Protein AF-A0A9E1W4L0-F1 (afdb_monomer_lite)

pLDDT: mean 74.93, std 19.21, range [38.09, 95.94]

Structure (mmCIF, N/CA/C/O backbone):
data_AF-A0A9E1W4L0-F1
#
_entry.id   AF-A0A9E1W4L0-F1
#
loop_
_atom_site.group_PDB
_atom_site.id
_atom_site.type_symbol
_atom_site.label_atom_id
_atom_site.label_alt_id
_atom_site.label_comp_id
_atom_site.label_asym_id
_atom_site.label_entity_id
_atom_site.label_seq_id
_atom_site.pdbx_PDB_ins_code
_atom_site.Cartn_x
_atom_site.Cartn_y
_atom_site.Cartn_z
_atom_site.occupancy
_atom_site.B_iso_or_equiv
_atom_site.auth_seq_id
_atom_site.auth_comp_id
_atom_site.auth_asym_id
_atom_site.auth_atom_id
_atom_site.pdbx_PDB_model_num
ATOM 1 N N . MET A 1 1 ? 39.076 34.933 32.830 1.00 45.44 1 MET A N 1
ATOM 2 C CA . MET A 1 1 ? 39.680 35.395 31.564 1.00 45.44 1 MET A CA 1
ATOM 3 C C . MET A 1 1 ? 40.995 34.640 31.406 1.00 45.44 1 MET A C 1
ATOM 5 O O . MET A 1 1 ? 41.995 35.092 31.941 1.00 45.44 1 MET A O 1
ATOM 9 N N . ASN A 1 2 ? 40.980 33.452 30.789 1.00 38.09 2 ASN A N 1
ATOM 10 C CA . ASN A 1 2 ? 42.176 32.611 30.650 1.00 38.09 2 ASN A CA 1
ATOM 11 C C . ASN A 1 2 ? 42.481 32.323 29.177 1.00 38.09 2 ASN A C 1
ATOM 13 O O . ASN A 1 2 ? 41.593 32.093 28.363 1.00 38.09 2 ASN A O 1
ATOM 17 N N . SER A 1 3 ? 43.771 32.430 28.887 1.00 45.00 3 SER A N 1
ATOM 18 C CA . SER A 1 3 ? 44.424 32.668 27.607 1.00 45.00 3 SER A CA 1
ATOM 19 C C . SER A 1 3 ? 44.491 31.479 26.635 1.00 45.00 3 SER A C 1
ATOM 21 O O . SER A 1 3 ? 44.858 30.382 27.023 1.00 45.00 3 SER A O 1
ATOM 23 N N . ARG A 1 4 ? 44.239 31.799 25.355 1.00 55.50 4 ARG A N 1
ATOM 24 C CA . ARG A 1 4 ? 45.041 31.567 24.123 1.00 55.50 4 ARG A CA 1
ATOM 25 C C . ARG A 1 4 ? 45.683 30.195 23.804 1.00 55.50 4 ARG A C 1
ATOM 27 O O . ARG A 1 4 ? 46.586 29.755 24.500 1.00 55.50 4 ARG A O 1
ATOM 34 N N . GLY A 1 5 ? 45.442 29.780 22.548 1.00 50.97 5 GLY A N 1
ATOM 35 C CA . GLY A 1 5 ? 46.419 29.160 21.621 1.00 50.97 5 GLY A CA 1
ATOM 36 C C . GLY A 1 5 ? 46.318 27.632 21.503 1.00 50.97 5 GLY A C 1
ATOM 37 O O . GLY A 1 5 ? 46.016 26.985 22.487 1.00 50.97 5 GLY A O 1
ATOM 38 N N . THR A 1 6 ? 46.539 26.946 20.375 1.00 56.22 6 THR A N 1
ATOM 39 C CA . THR A 1 6 ? 47.016 27.277 19.019 1.00 56.22 6 THR A CA 1
ATOM 40 C C . THR A 1 6 ? 46.616 26.112 18.078 1.00 56.22 6 THR A C 1
ATOM 42 O O . THR A 1 6 ? 46.194 25.055 18.528 1.00 56.22 6 THR A O 1
ATOM 45 N N . ARG A 1 7 ? 46.707 26.373 16.771 1.00 60.94 7 ARG A N 1
ATOM 46 C CA . ARG A 1 7 ? 46.222 25.666 15.569 1.00 60.94 7 ARG A CA 1
ATOM 47 C C . ARG A 1 7 ? 46.984 24.369 15.188 1.00 60.94 7 ARG A C 1
ATOM 49 O O . ARG A 1 7 ? 48.044 24.104 15.741 1.00 60.94 7 ARG A O 1
ATOM 56 N N . PHE A 1 8 ? 46.498 23.756 14.090 1.00 49.16 8 PHE A N 1
ATOM 57 C CA . PHE A 1 8 ? 47.096 22.762 13.158 1.00 49.16 8 PHE A CA 1
ATOM 58 C C . PHE A 1 8 ? 46.791 21.280 13.483 1.00 49.16 8 PHE A C 1
ATOM 60 O O . PHE A 1 8 ? 46.745 20.917 14.645 1.00 49.16 8 PHE A O 1
ATOM 67 N N . ALA A 1 9 ? 46.524 20.367 12.537 1.00 52.62 9 ALA A N 1
ATOM 68 C CA . ALA A 1 9 ? 46.877 20.310 11.116 1.00 52.62 9 ALA A CA 1
ATOM 69 C C . ALA A 1 9 ? 45.871 19.485 10.274 1.00 52.62 9 ALA A C 1
ATOM 71 O O . ALA A 1 9 ? 45.081 18.703 10.797 1.00 52.62 9 ALA A O 1
ATOM 72 N N . ALA A 1 10 ? 45.947 19.682 8.956 1.00 51.78 10 ALA A N 1
ATOM 73 C CA . ALA A 1 10 ? 45.224 18.976 7.904 1.00 51.78 10 ALA A CA 1
ATOM 74 C C . ALA A 1 10 ? 45.684 17.516 7.726 1.00 51.78 10 ALA A C 1
ATOM 76 O O . ALA A 1 10 ? 46.857 17.208 7.930 1.00 51.78 10 ALA A O 1
ATOM 77 N N . ALA A 1 11 ? 44.785 16.654 7.245 1.00 55.47 11 ALA A N 1
ATOM 78 C CA . ALA A 1 11 ? 45.123 15.344 6.697 1.00 55.47 11 ALA A CA 1
ATOM 79 C C . ALA A 1 11 ? 44.431 15.171 5.336 1.00 55.47 11 ALA A C 1
ATOM 81 O O . ALA A 1 11 ? 43.215 15.009 5.251 1.00 55.47 11 ALA A O 1
ATOM 82 N N . THR A 1 12 ? 45.220 15.255 4.267 1.00 57.50 12 THR A N 1
ATOM 83 C CA . THR A 1 12 ? 44.799 14.996 2.887 1.00 57.50 12 THR A CA 1
ATOM 84 C C . THR A 1 12 ? 44.949 13.502 2.617 1.00 57.50 12 THR A C 1
ATOM 86 O O . THR A 1 12 ? 46.071 12.999 2.585 1.00 57.50 12 THR A O 1
ATOM 89 N N . ALA A 1 13 ? 43.846 12.783 2.419 1.00 59.16 13 ALA A N 1
ATOM 90 C CA . ALA A 1 13 ? 43.878 11.392 1.974 1.00 59.16 13 ALA A CA 1
ATOM 91 C C . ALA A 1 13 ? 43.660 11.343 0.454 1.00 59.16 13 ALA A C 1
ATOM 93 O O . ALA A 1 13 ? 42.563 11.602 -0.033 1.00 59.16 13 ALA A O 1
ATOM 94 N N . VAL A 1 14 ? 44.719 11.033 -0.295 1.00 59.09 14 VAL A N 1
ATOM 95 C CA . VAL A 1 14 ? 44.641 10.679 -1.719 1.00 59.09 14 VAL A CA 1
ATOM 96 C C . VAL A 1 14 ? 44.539 9.158 -1.793 1.00 59.09 14 VAL A C 1
ATOM 98 O O . VAL A 1 14 ? 45.512 8.464 -1.510 1.00 59.09 14 VAL A O 1
ATOM 101 N N . ALA A 1 15 ? 43.363 8.639 -2.144 1.00 60.34 15 ALA A N 1
ATOM 102 C CA . ALA A 1 15 ? 43.166 7.222 -2.438 1.00 60.34 15 ALA A CA 1
ATOM 103 C C . ALA A 1 15 ? 43.148 7.023 -3.959 1.00 60.34 15 ALA A C 1
ATOM 105 O O . ALA A 1 15 ? 42.298 7.566 -4.664 1.00 60.34 15 ALA A O 1
ATOM 106 N N . ALA A 1 16 ? 44.133 6.277 -4.456 1.00 59.38 16 ALA A N 1
ATOM 107 C CA . ALA A 1 16 ? 44.274 5.900 -5.851 1.00 59.38 16 ALA A CA 1
ATOM 108 C C . ALA A 1 16 ? 43.265 4.802 -6.222 1.00 59.38 16 ALA A C 1
ATOM 110 O O . ALA A 1 16 ? 43.245 3.746 -5.595 1.00 59.38 16 ALA A O 1
ATOM 111 N N . PHE A 1 17 ? 42.487 5.022 -7.282 1.00 59.66 17 PHE A N 1
ATOM 112 C CA . PHE A 1 17 ? 41.728 3.969 -7.954 1.00 59.66 17 PHE A CA 1
ATOM 113 C C . PHE A 1 17 ? 42.370 3.693 -9.313 1.00 59.66 17 PHE A C 1
ATOM 115 O O . PHE A 1 17 ? 42.182 4.439 -10.270 1.00 59.66 17 PHE A O 1
ATOM 122 N N . ALA A 1 18 ? 43.154 2.618 -9.390 1.00 59.47 18 ALA A N 1
ATOM 123 C CA . ALA A 1 18 ? 43.580 2.035 -10.654 1.00 59.47 18 ALA A CA 1
ATOM 124 C C . ALA A 1 18 ? 42.502 1.037 -11.106 1.00 59.47 18 ALA A C 1
ATOM 126 O O . ALA A 1 18 ? 42.475 -0.106 -10.655 1.00 59.47 18 ALA A O 1
ATOM 127 N N . LEU A 1 19 ? 41.589 1.480 -11.973 1.00 57.34 19 LEU A N 1
ATOM 128 C CA . LEU A 1 19 ? 40.679 0.588 -12.689 1.00 57.34 19 LEU A CA 1
ATOM 129 C C . LEU A 1 19 ? 41.466 -0.096 -13.809 1.00 57.34 19 LEU A C 1
ATOM 131 O O . LEU A 1 19 ? 41.723 0.485 -14.862 1.00 57.34 19 LEU A O 1
ATOM 135 N N . ALA A 1 20 ? 41.864 -1.340 -13.559 1.00 56.75 20 ALA A N 1
ATOM 136 C CA . ALA A 1 20 ? 42.297 -2.255 -14.599 1.00 56.75 20 ALA A CA 1
ATOM 137 C C . ALA A 1 20 ? 41.101 -2.562 -15.516 1.00 56.75 20 ALA A C 1
ATOM 139 O O . ALA A 1 20 ? 40.318 -3.468 -15.253 1.00 56.75 20 ALA A O 1
ATOM 140 N N . ALA A 1 21 ? 40.952 -1.800 -16.598 1.00 59.75 21 ALA A N 1
ATOM 141 C CA . ALA A 1 21 ? 40.143 -2.203 -17.741 1.00 59.75 21 ALA A CA 1
ATOM 142 C C . ALA A 1 21 ? 40.978 -3.175 -18.589 1.00 59.75 21 ALA A C 1
ATOM 144 O O . ALA A 1 21 ? 41.608 -2.792 -19.571 1.00 59.75 21 ALA A O 1
ATOM 145 N N . CYS A 1 22 ? 41.035 -4.431 -18.149 1.00 61.06 22 CYS A N 1
ATOM 146 C CA . CYS A 1 22 ? 41.548 -5.544 -18.936 1.00 61.06 22 CYS A CA 1
ATOM 147 C C . CYS A 1 22 ? 40.357 -6.446 -19.261 1.00 61.06 22 CYS A C 1
ATOM 149 O O . CYS A 1 22 ? 39.873 -7.186 -18.411 1.00 61.06 22 CYS A O 1
ATOM 151 N N . GLY A 1 23 ? 39.838 -6.307 -20.474 1.00 49.44 23 GLY A N 1
ATOM 152 C CA . GLY A 1 23 ? 38.719 -7.087 -20.988 1.00 49.44 23 GLY A CA 1
ATOM 153 C C . GLY A 1 23 ? 38.630 -6.877 -22.490 1.00 49.44 23 GLY A C 1
ATOM 154 O O . GLY A 1 23 ? 37.741 -6.185 -22.970 1.00 49.44 23 GLY A O 1
ATOM 155 N N . GLY A 1 24 ? 39.648 -7.364 -23.201 1.00 53.56 24 GLY A N 1
ATOM 156 C CA . GLY A 1 24 ? 39.734 -7.340 -24.657 1.00 53.56 24 GLY A CA 1
ATOM 157 C C . GLY A 1 24 ? 39.424 -8.708 -25.265 1.00 53.56 24 GLY A C 1
ATOM 158 O O . GLY A 1 24 ? 39.816 -9.725 -24.698 1.00 53.56 24 GLY A O 1
ATOM 159 N N . GLY A 1 25 ? 38.788 -8.669 -26.443 1.00 48.78 25 GLY A N 1
ATOM 160 C CA . GLY A 1 25 ? 38.512 -9.795 -27.349 1.00 48.78 25 GLY A CA 1
ATOM 161 C C . GLY A 1 25 ? 37.244 -10.562 -26.969 1.00 48.78 25 GLY A C 1
ATOM 162 O O . GLY A 1 25 ? 37.008 -10.795 -25.797 1.00 48.78 25 GLY A O 1
ATOM 163 N N . GLU A 1 26 ? 36.365 -11.007 -27.863 1.00 46.22 26 GLU A N 1
ATOM 164 C CA . GLU A 1 26 ? 36.424 -11.201 -29.312 1.00 46.22 26 GLU A CA 1
ATOM 165 C C . GLU A 1 26 ? 35.011 -11.659 -29.740 1.00 46.22 26 GLU A C 1
ATOM 167 O O . GLU A 1 26 ? 34.383 -12.466 -29.056 1.00 46.22 26 GLU A O 1
ATOM 172 N N . SER A 1 27 ? 34.464 -11.107 -30.826 1.00 55.22 27 SER A N 1
ATOM 173 C CA . SER A 1 27 ? 33.164 -11.530 -31.357 1.00 55.22 27 SER A CA 1
ATOM 174 C C . SER A 1 27 ? 33.289 -12.910 -31.998 1.00 55.22 27 SER A C 1
ATOM 176 O O . SER A 1 27 ? 34.032 -13.066 -32.965 1.00 55.22 27 SER A O 1
ATOM 178 N N . THR A 1 28 ? 32.545 -13.901 -31.511 1.00 52.97 28 THR A N 1
ATOM 179 C CA . THR A 1 28 ? 32.178 -15.099 -32.280 1.00 52.97 28 THR A CA 1
ATOM 180 C C . THR A 1 28 ? 30.842 -15.633 -31.777 1.00 52.97 28 THR A C 1
ATOM 182 O O . THR A 1 28 ? 30.677 -15.955 -30.602 1.00 52.97 28 THR A O 1
ATOM 185 N N . ASP A 1 29 ? 29.889 -15.682 -32.703 1.00 54.44 29 ASP A N 1
ATOM 186 C CA . ASP A 1 29 ? 28.524 -16.149 -32.529 1.00 54.44 29 ASP A CA 1
ATOM 187 C C . ASP A 1 29 ? 28.468 -17.643 -32.182 1.00 54.44 29 ASP A C 1
ATOM 189 O O . ASP A 1 29 ? 28.930 -18.498 -32.937 1.00 54.44 29 ASP A O 1
ATOM 193 N N . ALA A 1 30 ? 27.822 -17.961 -31.064 1.00 52.19 30 ALA A N 1
ATOM 194 C CA . ALA A 1 30 ? 27.236 -19.270 -30.815 1.00 52.19 30 ALA A CA 1
ATOM 195 C C . ALA A 1 30 ? 25.907 -19.060 -30.084 1.00 52.19 30 ALA A C 1
ATOM 197 O O . ALA A 1 30 ? 25.817 -19.076 -28.858 1.00 52.19 30 ALA A O 1
ATOM 198 N N . SER A 1 31 ? 24.874 -18.795 -30.881 1.00 56.75 31 SER A N 1
ATOM 199 C CA . SER A 1 31 ? 23.476 -18.746 -30.470 1.00 56.75 31 SER A CA 1
ATOM 200 C C . SER A 1 31 ? 23.054 -20.119 -29.936 1.00 56.75 31 SER A C 1
ATOM 202 O O . SER A 1 31 ? 22.751 -21.033 -30.699 1.00 56.75 31 SER A O 1
ATOM 204 N N . GLY A 1 32 ? 23.070 -20.264 -28.614 1.00 49.69 32 GLY A N 1
ATOM 205 C CA . GLY A 1 32 ? 22.495 -21.385 -27.876 1.00 49.69 32 GLY A CA 1
ATOM 206 C C . GLY A 1 32 ? 21.417 -20.860 -26.938 1.00 49.69 32 GLY A C 1
ATOM 207 O O . GLY A 1 32 ? 21.660 -20.681 -25.748 1.00 49.69 32 GLY A O 1
ATOM 208 N N . ASP A 1 33 ? 20.248 -20.563 -27.503 1.00 54.47 33 ASP A N 1
ATOM 209 C CA . ASP A 1 33 ? 19.046 -20.119 -26.797 1.00 54.47 33 ASP A CA 1
ATOM 210 C C . ASP A 1 33 ? 18.467 -21.298 -25.992 1.00 54.47 33 ASP A C 1
ATOM 212 O O . ASP A 1 33 ? 17.663 -22.084 -26.483 1.00 54.47 33 ASP A O 1
ATOM 216 N N . ALA A 1 34 ? 18.978 -21.498 -24.775 1.00 56.41 34 ALA A N 1
ATOM 217 C CA . ALA A 1 34 ? 18.488 -22.513 -23.834 1.00 56.41 34 ALA A CA 1
ATOM 218 C C . ALA A 1 34 ? 18.090 -21.914 -22.472 1.00 56.41 34 ALA A C 1
ATOM 220 O O . ALA A 1 34 ? 17.895 -22.645 -21.505 1.00 56.41 34 ALA A O 1
ATOM 221 N N . ALA A 1 35 ? 17.980 -20.585 -22.382 1.00 55.53 35 ALA A N 1
ATOM 222 C CA . ALA A 1 35 ? 17.604 -19.875 -21.157 1.00 55.53 35 ALA A CA 1
ATOM 223 C C . ALA A 1 35 ? 16.190 -19.262 -21.206 1.00 55.53 35 ALA A C 1
ATOM 225 O O . ALA A 1 35 ? 15.748 -18.684 -20.216 1.00 55.53 35 ALA A O 1
ATOM 226 N N . SER A 1 36 ? 15.473 -19.390 -22.327 1.00 56.47 36 SER A N 1
ATOM 227 C CA . SER A 1 36 ? 14.238 -18.635 -22.594 1.00 56.47 36 SER A CA 1
ATOM 228 C C . SER A 1 36 ? 12.953 -19.234 -22.002 1.00 56.47 36 SER A C 1
ATOM 230 O O . SER A 1 36 ? 11.890 -18.652 -22.193 1.00 56.47 36 SER A O 1
ATOM 232 N N . ASP A 1 37 ? 13.026 -20.359 -21.276 1.00 55.75 37 ASP A N 1
ATOM 233 C CA . ASP A 1 37 ? 11.836 -21.088 -20.787 1.00 55.75 37 ASP A CA 1
ATOM 234 C C . ASP A 1 37 ? 11.733 -21.184 -19.252 1.00 55.75 37 ASP A C 1
ATOM 236 O O . ASP A 1 37 ? 10.865 -21.866 -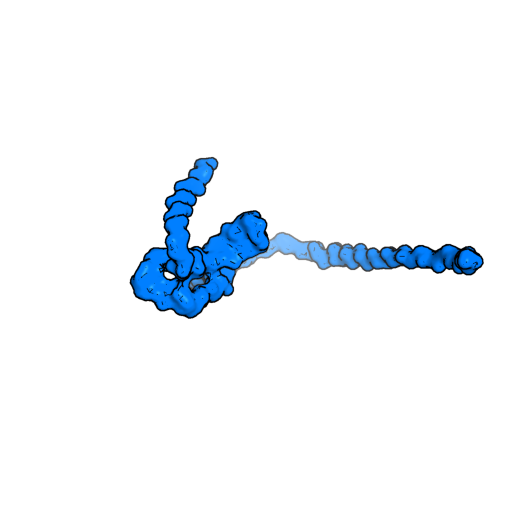18.712 1.00 55.75 37 ASP A O 1
ATOM 240 N N . LEU A 1 38 ? 12.599 -20.489 -18.507 1.00 64.25 38 LEU A N 1
ATOM 241 C CA . LEU A 1 38 ? 12.361 -20.308 -17.075 1.00 64.25 38 LEU A CA 1
ATOM 242 C C . LEU A 1 38 ? 11.331 -19.183 -16.908 1.00 64.25 38 LEU A C 1
ATOM 244 O O . LEU A 1 38 ? 11.535 -18.109 -17.481 1.00 64.25 38 LEU A O 1
ATOM 248 N N . PRO A 1 39 ? 10.244 -19.375 -16.131 1.00 65.06 39 PRO A N 1
ATOM 249 C CA . PRO A 1 39 ? 9.354 -18.270 -15.816 1.00 65.06 39 PRO A CA 1
ATOM 250 C C . PRO A 1 39 ? 10.211 -17.162 -15.215 1.00 65.06 39 PRO A C 1
ATOM 252 O O . PRO A 1 39 ? 10.984 -17.420 -14.289 1.00 65.06 39 PRO A O 1
ATOM 255 N N . ALA A 1 40 ? 10.111 -15.950 -15.766 1.00 60.56 40 ALA A N 1
ATOM 256 C CA . ALA A 1 40 ? 10.774 -14.794 -15.192 1.00 60.56 40 ALA A CA 1
ATOM 257 C C . ALA A 1 40 ? 10.367 -14.729 -13.718 1.00 60.56 40 ALA A C 1
ATOM 259 O O . ALA A 1 40 ? 9.211 -14.450 -13.394 1.00 60.56 40 ALA A O 1
ATOM 260 N N . VAL A 1 41 ? 11.302 -15.054 -12.823 1.00 52.91 41 VAL A N 1
ATOM 261 C CA . VAL A 1 41 ? 11.115 -14.860 -11.393 1.00 52.91 41 VAL A CA 1
ATOM 262 C C . VAL A 1 41 ? 11.148 -13.354 -11.212 1.00 52.91 41 VAL A C 1
ATOM 264 O O . VAL A 1 41 ? 12.205 -12.750 -11.040 1.00 52.91 41 VAL A O 1
ATOM 267 N N . VAL A 1 42 ? 9.978 -12.731 -11.330 1.00 58.91 42 VAL A N 1
ATOM 268 C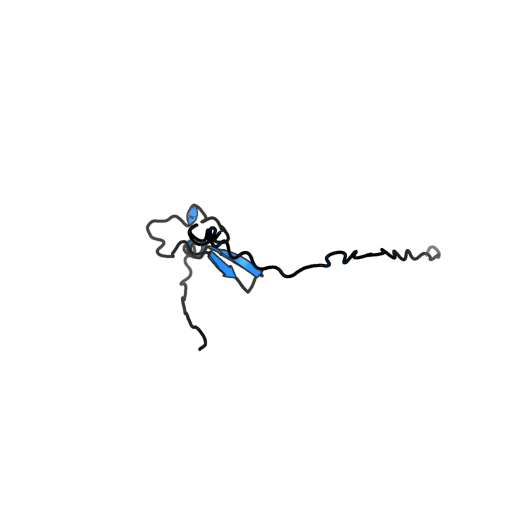 CA . VAL A 1 42 ? 9.768 -11.373 -10.858 1.00 58.91 42 VAL A CA 1
ATOM 269 C C . VAL A 1 42 ? 9.914 -11.483 -9.351 1.00 58.91 42 VAL A C 1
ATOM 271 O O . VAL A 1 42 ? 8.972 -11.845 -8.648 1.00 58.91 42 VAL A O 1
ATOM 274 N N . VAL A 1 43 ? 11.128 -11.255 -8.853 1.00 53.16 43 VAL A N 1
ATOM 275 C CA . VAL A 1 43 ? 11.332 -10.961 -7.439 1.00 53.16 43 VAL A CA 1
ATOM 276 C C . VAL A 1 43 ? 10.677 -9.602 -7.243 1.00 53.16 43 VAL A C 1
ATOM 278 O O . VAL A 1 43 ? 11.312 -8.562 -7.397 1.00 53.16 43 VAL A O 1
ATOM 281 N N . ALA A 1 44 ? 9.360 -9.613 -7.028 1.00 60.97 44 ALA A N 1
ATOM 282 C CA . ALA A 1 44 ? 8.667 -8.457 -6.506 1.00 60.97 44 ALA A CA 1
ATOM 283 C C . ALA A 1 44 ? 9.407 -8.098 -5.226 1.00 60.97 44 ALA A C 1
ATOM 285 O O . ALA A 1 44 ? 9.656 -8.968 -4.387 1.00 60.97 44 ALA A O 1
ATOM 286 N N . ASP A 1 45 ? 9.836 -6.848 -5.132 1.00 72.75 45 ASP A N 1
ATOM 287 C CA . ASP A 1 45 ? 10.438 -6.344 -3.915 1.00 72.75 45 ASP A CA 1
ATOM 288 C C . ASP A 1 45 ? 9.484 -6.667 -2.759 1.00 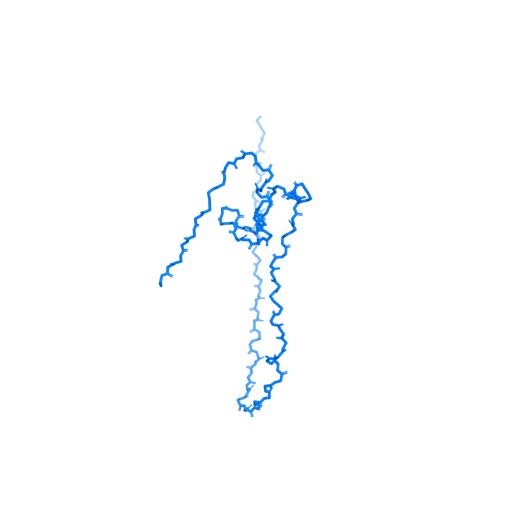72.75 45 ASP A C 1
ATOM 290 O O . ASP A 1 45 ? 8.320 -6.263 -2.773 1.00 72.75 45 ASP A O 1
ATOM 294 N N . ALA A 1 46 ? 9.909 -7.559 -1.868 1.00 81.31 46 ALA A N 1
ATOM 295 C CA . ALA A 1 46 ? 8.991 -8.237 -0.970 1.00 81.31 46 ALA A CA 1
ATOM 296 C C . ALA A 1 46 ? 8.800 -7.385 0.283 1.00 81.31 46 ALA A C 1
ATOM 298 O O . ALA A 1 46 ? 9.556 -7.492 1.248 1.00 81.31 46 ALA A O 1
ATOM 299 N N . VAL A 1 47 ? 7.769 -6.540 0.269 1.00 93.31 47 VAL A N 1
ATOM 300 C CA . VAL A 1 47 ? 7.326 -5.807 1.456 1.00 93.31 47 VAL A CA 1
ATOM 301 C C . VAL A 1 47 ? 6.215 -6.593 2.139 1.00 93.31 47 VAL A C 1
ATOM 303 O O . VAL A 1 47 ? 5.120 -6.743 1.593 1.00 93.31 47 VAL A O 1
ATOM 306 N N . SER A 1 48 ? 6.499 -7.080 3.348 1.00 93.44 48 SER A N 1
ATOM 307 C CA . SER A 1 48 ? 5.546 -7.846 4.151 1.00 93.44 48 SER A CA 1
ATOM 308 C C . SER A 1 48 ? 4.271 -7.056 4.444 1.00 93.44 48 SER A C 1
ATOM 310 O O . SER A 1 48 ? 4.303 -5.865 4.774 1.00 93.44 48 SER A O 1
ATOM 312 N N . VAL A 1 49 ? 3.143 -7.757 4.389 1.00 94.62 49 VAL A N 1
ATOM 313 C CA . VAL A 1 49 ? 1.878 -7.252 4.918 1.00 94.62 49 VAL A CA 1
ATOM 314 C C . VAL A 1 49 ? 1.938 -7.281 6.448 1.00 94.62 49 VAL A C 1
ATOM 316 O O . VAL A 1 49 ? 2.328 -8.289 7.040 1.00 94.62 49 VAL A O 1
ATOM 319 N N . ASP A 1 50 ? 1.552 -6.180 7.088 1.00 94.69 50 ASP A N 1
ATOM 320 C CA . ASP A 1 50 ? 1.367 -6.115 8.537 1.00 94.69 50 ASP A CA 1
ATOM 321 C C . ASP A 1 50 ? 0.229 -7.073 8.942 1.00 94.69 50 ASP A C 1
ATOM 323 O O . ASP A 1 50 ? -0.852 -7.000 8.355 1.00 94.69 50 ASP A O 1
ATOM 327 N N . PRO A 1 51 ? 0.407 -7.958 9.939 1.00 94.94 51 PRO A N 1
ATOM 328 C CA . PRO A 1 51 ? -0.664 -8.833 10.416 1.00 94.94 51 PRO A CA 1
ATOM 329 C C . PRO A 1 51 ? -1.962 -8.100 10.786 1.00 94.94 51 PRO A C 1
ATOM 331 O O . PRO A 1 51 ? -3.046 -8.649 10.607 1.00 94.94 51 PRO A O 1
ATOM 334 N N . ALA A 1 52 ? -1.882 -6.855 11.264 1.00 94.19 52 ALA A N 1
ATOM 335 C CA . ALA A 1 52 ? -3.056 -6.035 11.553 1.00 94.19 52 ALA A CA 1
ATOM 336 C C . ALA A 1 52 ? -3.832 -5.631 10.287 1.00 94.19 52 ALA A C 1
ATOM 338 O O . ALA A 1 52 ? -5.014 -5.307 10.374 1.00 94.19 52 ALA A O 1
ATOM 339 N N . ALA A 1 53 ? -3.181 -5.653 9.120 1.00 94.62 53 ALA A N 1
ATOM 340 C CA . ALA A 1 53 ? -3.776 -5.373 7.818 1.00 94.62 53 ALA A CA 1
ATOM 341 C C . ALA A 1 53 ? -4.402 -6.605 7.153 1.00 94.62 53 ALA A C 1
ATOM 343 O O . ALA A 1 53 ? -5.131 -6.446 6.169 1.00 94.62 53 ALA A O 1
ATOM 344 N N . ASP A 1 54 ? -4.168 -7.811 7.680 1.00 92.94 54 ASP A N 1
ATOM 345 C CA . ASP A 1 54 ? -4.741 -9.065 7.178 1.00 92.94 54 ASP A CA 1
ATOM 346 C C . ASP A 1 54 ? -6.167 -9.279 7.707 1.00 92.94 54 ASP A C 1
ATOM 348 O O . ASP A 1 54 ? -6.481 -10.198 8.462 1.00 92.94 54 ASP A O 1
ATOM 352 N N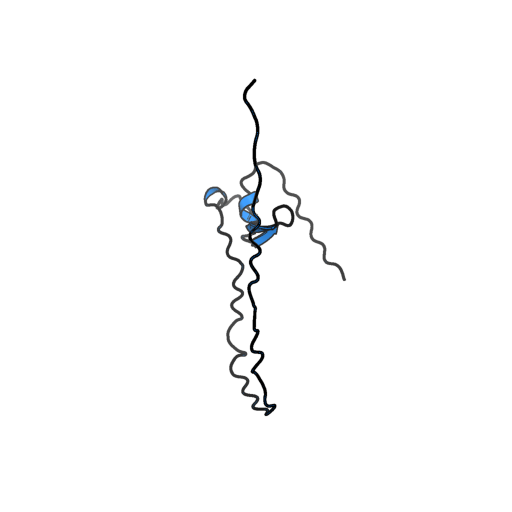 . LEU A 1 55 ? -7.047 -8.351 7.339 1.00 91.00 55 LEU A N 1
ATOM 353 C CA . LEU A 1 55 ? -8.452 -8.354 7.721 1.00 91.00 55 LEU A CA 1
ATOM 354 C C . LEU A 1 55 ? -9.299 -8.772 6.524 1.00 91.00 55 LEU A C 1
ATOM 356 O O . LEU A 1 55 ? -9.121 -8.255 5.425 1.00 91.00 55 LEU A O 1
ATOM 360 N N . ALA A 1 56 ? -10.311 -9.610 6.752 1.00 90.62 56 ALA A N 1
ATOM 361 C CA . ALA A 1 56 ? -11.276 -9.978 5.708 1.00 90.62 56 ALA A CA 1
ATOM 362 C C . ALA A 1 56 ? -12.036 -8.764 5.130 1.00 90.62 56 ALA A C 1
ATOM 364 O O . ALA A 1 56 ? -12.573 -8.828 4.028 1.00 90.62 56 ALA A O 1
ATOM 365 N N . THR A 1 57 ? -12.094 -7.659 5.878 1.00 92.06 57 THR A N 1
ATOM 366 C CA . THR A 1 57 ? -12.710 -6.393 5.464 1.00 92.06 57 THR A CA 1
ATOM 367 C C . THR A 1 57 ? -11.755 -5.469 4.712 1.00 92.06 57 THR A C 1
ATOM 369 O O . THR A 1 57 ? -12.209 -4.485 4.131 1.00 92.06 57 THR A O 1
ATOM 372 N N . ASN A 1 58 ? -10.449 -5.745 4.723 1.00 93.12 58 ASN A N 1
ATOM 373 C CA . ASN A 1 58 ? -9.474 -4.970 3.972 1.00 93.12 58 ASN A CA 1
ATOM 374 C C . ASN A 1 58 ? -9.474 -5.441 2.513 1.00 93.12 58 ASN A C 1
ATOM 376 O O . ASN A 1 58 ? -8.968 -6.511 2.187 1.00 93.12 58 ASN A O 1
ATOM 380 N N . LEU A 1 59 ? -10.069 -4.632 1.637 1.00 91.62 59 LEU A N 1
ATOM 381 C CA . LEU A 1 59 ? -10.216 -4.947 0.213 1.00 91.62 59 LEU A CA 1
ATOM 382 C C . LEU A 1 59 ? -9.010 -4.510 -0.630 1.00 91.62 59 LEU A C 1
ATOM 384 O O . LEU A 1 59 ? -9.022 -4.691 -1.848 1.00 91.62 59 LEU A O 1
ATOM 388 N N . LEU A 1 60 ? -7.993 -3.898 -0.016 1.00 93.81 60 LEU A N 1
ATOM 389 C CA . LEU A 1 60 ? -6.796 -3.486 -0.738 1.00 93.81 60 LEU A CA 1
ATOM 390 C C . LEU A 1 60 ? -5.978 -4.715 -1.161 1.00 93.81 60 LEU A C 1
ATOM 392 O O . LEU A 1 60 ? -5.822 -5.655 -0.373 1.00 93.81 60 LEU A O 1
ATOM 396 N N . PRO A 1 61 ? -5.437 -4.721 -2.392 1.00 92.56 61 PRO A N 1
ATOM 397 C CA . PRO A 1 61 ? -4.624 -5.828 -2.865 1.00 92.56 61 PRO A CA 1
ATOM 398 C C . PRO A 1 61 ? -3.293 -5.888 -2.113 1.00 92.56 61 PRO A C 1
ATOM 400 O O . PRO A 1 61 ? -2.752 -4.864 -1.692 1.00 92.56 61 PRO A O 1
ATOM 403 N N . ASP A 1 62 ? -2.745 -7.097 -2.011 1.00 93.81 62 ASP A N 1
ATOM 404 C CA . ASP A 1 62 ? -1.334 -7.302 -1.693 1.00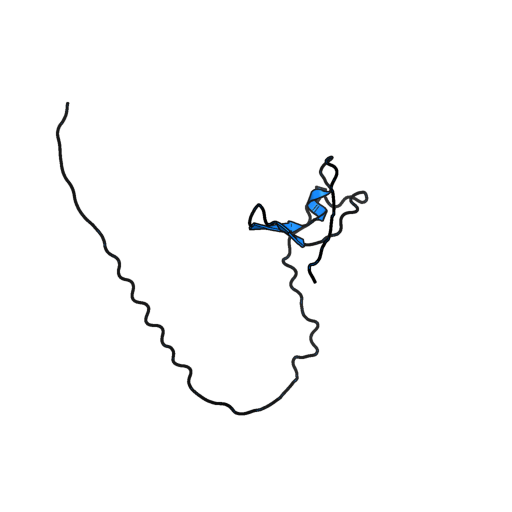 93.81 62 ASP A CA 1
ATOM 405 C C . ASP A 1 62 ? -0.503 -6.850 -2.904 1.00 93.81 62 ASP A C 1
ATOM 407 O O . ASP A 1 62 ? -0.361 -7.571 -3.894 1.00 93.81 62 ASP A O 1
ATOM 411 N N . LEU A 1 63 ? -0.082 -5.585 -2.877 1.00 92.88 63 LEU A N 1
ATOM 412 C CA . LEU A 1 63 ? 0.588 -4.916 -3.984 1.00 92.88 63 LEU A CA 1
ATOM 413 C C . LEU A 1 63 ? 1.697 -4.026 -3.440 1.00 92.88 63 LEU A C 1
ATOM 415 O O . LEU A 1 63 ? 1.430 -3.069 -2.714 1.00 92.88 63 LEU A O 1
ATOM 419 N N . VAL A 1 64 ? 2.931 -4.306 -3.841 1.00 95.50 64 VAL A N 1
ATOM 420 C CA . VAL A 1 64 ? 4.076 -3.465 -3.495 1.00 95.50 64 VAL A CA 1
ATOM 421 C C . VAL A 1 64 ? 4.206 -2.329 -4.502 1.00 95.50 64 VAL A C 1
ATOM 423 O O . VAL A 1 64 ? 4.224 -2.558 -5.711 1.00 95.50 64 VAL A O 1
ATOM 426 N N . VAL A 1 65 ? 4.289 -1.101 -3.995 1.00 93.62 65 VAL A N 1
ATOM 427 C CA . VAL A 1 65 ? 4.416 0.133 -4.777 1.00 93.62 65 VAL A CA 1
ATOM 428 C C . VAL A 1 65 ? 5.573 0.980 -4.257 1.00 93.62 65 VAL A C 1
ATOM 430 O O . VAL A 1 65 ? 5.927 0.912 -3.078 1.00 93.62 65 VAL A O 1
ATOM 433 N N . ASP A 1 66 ? 6.148 1.798 -5.134 1.00 95.12 66 ASP A N 1
ATOM 434 C CA . ASP A 1 66 ? 7.121 2.818 -4.750 1.00 95.12 66 ASP A CA 1
ATOM 435 C C . ASP A 1 66 ? 6.407 4.017 -4.113 1.00 95.12 66 ASP A C 1
ATOM 437 O O . ASP A 1 66 ? 5.493 4.609 -4.692 1.00 95.12 66 ASP A O 1
ATOM 441 N N . ASN A 1 67 ? 6.837 4.394 -2.915 1.00 94.50 67 ASN A N 1
ATOM 442 C CA . ASN A 1 67 ? 6.421 5.611 -2.240 1.00 94.50 67 ASN A CA 1
ATOM 443 C C . ASN A 1 67 ? 7.473 6.697 -2.470 1.00 94.50 67 ASN A C 1
ATOM 445 O O . ASN A 1 67 ? 8.529 6.732 -1.839 1.00 94.50 67 ASN A O 1
ATOM 449 N N . LEU A 1 68 ? 7.138 7.626 -3.358 1.00 95.12 68 LEU A N 1
ATOM 450 C CA . LEU A 1 68 ? 8.037 8.698 -3.780 1.00 95.12 68 LEU A CA 1
ATOM 451 C C . LEU A 1 68 ? 8.275 9.769 -2.704 1.00 95.12 68 LEU A C 1
ATOM 453 O O . LEU A 1 68 ? 9.190 10.571 -2.854 1.00 95.12 68 LEU A O 1
ATOM 457 N N . ASN A 1 69 ? 7.458 9.816 -1.645 1.00 94.75 69 ASN A N 1
ATOM 458 C CA . ASN A 1 69 ? 7.638 10.802 -0.576 1.00 94.75 69 ASN A CA 1
ATOM 459 C C . ASN A 1 69 ? 8.809 10.435 0.341 1.00 94.75 69 ASN A C 1
ATOM 461 O O . ASN A 1 69 ? 9.557 11.319 0.750 1.00 94.75 69 ASN A O 1
ATOM 465 N N . ASP A 1 70 ? 8.955 9.141 0.640 1.00 95.81 70 ASP A N 1
ATOM 466 C CA . ASP A 1 70 ? 9.942 8.627 1.597 1.00 95.81 70 ASP A CA 1
ATOM 467 C C . ASP A 1 70 ? 11.055 7.805 0.925 1.00 95.81 70 ASP A C 1
ATOM 469 O O . ASP A 1 70 ? 11.902 7.249 1.621 1.00 95.81 70 ASP A O 1
ATOM 473 N N . ASP A 1 71 ? 11.048 7.726 -0.411 1.00 95.94 71 ASP A N 1
ATOM 474 C CA . ASP A 1 71 ? 11.999 6.955 -1.226 1.00 95.94 71 ASP A CA 1
ATOM 475 C C . ASP A 1 71 ? 12.126 5.493 -0.761 1.00 95.94 71 ASP A C 1
ATOM 477 O O . ASP A 1 71 ? 13.211 4.945 -0.563 1.00 95.94 71 ASP A O 1
ATOM 481 N N . ASN A 1 72 ? 10.978 4.858 -0.521 1.00 94.62 72 ASN A N 1
ATOM 482 C CA . ASN A 1 72 ? 10.902 3.471 -0.083 1.00 94.62 72 ASN A CA 1
ATOM 483 C C . ASN A 1 72 ? 9.797 2.707 -0.810 1.00 94.62 72 ASN A C 1
ATOM 485 O O . ASN A 1 72 ? 8.976 3.272 -1.531 1.00 94.62 72 ASN A O 1
ATOM 489 N N . LYS A 1 73 ? 9.771 1.393 -0.607 1.00 95.62 73 LYS A N 1
ATOM 490 C CA . LYS A 1 73 ? 8.693 0.534 -1.085 1.00 95.62 73 LYS A CA 1
ATOM 491 C C . LYS A 1 73 ? 7.739 0.216 0.048 1.00 95.62 73 LYS A C 1
ATOM 493 O O . LYS A 1 73 ? 8.152 0.000 1.188 1.00 95.62 73 LYS A O 1
ATOM 498 N N . VAL A 1 74 ? 6.455 0.181 -0.277 1.00 95.19 74 VAL A N 1
ATOM 499 C CA . VAL A 1 74 ? 5.375 -0.079 0.675 1.00 95.19 74 VAL A CA 1
ATOM 500 C C . VAL A 1 74 ? 4.395 -1.078 0.089 1.00 95.19 74 VAL A C 1
ATOM 502 O O . VAL A 1 74 ? 4.184 -1.122 -1.120 1.00 95.19 74 VAL A O 1
ATOM 505 N N . ASN A 1 75 ? 3.760 -1.866 0.951 1.00 95.38 75 ASN A N 1
ATOM 506 C CA . ASN A 1 75 ? 2.641 -2.702 0.549 1.00 95.38 75 ASN A CA 1
ATOM 507 C C . ASN A 1 75 ? 1.337 -1.910 0.693 1.00 95.38 75 ASN A C 1
ATOM 509 O O . ASN A 1 75 ? 1.019 -1.434 1.786 1.00 95.38 75 ASN A O 1
ATOM 513 N N . LEU A 1 76 ? 0.572 -1.780 -0.389 1.00 94.50 76 LEU A N 1
ATOM 514 C CA . LEU A 1 76 ? -0.684 -1.037 -0.407 1.00 94.50 76 LEU A CA 1
ATOM 515 C C . LEU A 1 76 ? -1.684 -1.582 0.622 1.00 94.50 76 LEU A C 1
ATOM 517 O O . LEU A 1 76 ? -2.416 -0.800 1.230 1.00 94.50 76 LEU A O 1
ATOM 521 N N . ARG A 1 77 ? -1.670 -2.894 0.894 1.00 95.31 77 ARG A N 1
ATOM 522 C CA . ARG A 1 77 ? -2.569 -3.515 1.873 1.00 95.31 77 ARG A CA 1
ATOM 523 C C . ARG A 1 77 ? -2.391 -2.948 3.281 1.00 95.31 77 ARG A C 1
ATOM 525 O O . ARG A 1 77 ? -3.377 -2.832 4.007 1.00 95.31 77 ARG A O 1
ATOM 532 N N . ASN A 1 78 ? -1.184 -2.493 3.628 1.00 94.94 78 ASN A N 1
ATOM 533 C CA . ASN A 1 78 ? -0.868 -1.927 4.944 1.00 94.94 78 ASN A CA 1
ATOM 534 C C . ASN A 1 78 ? -1.557 -0.581 5.213 1.00 94.94 78 ASN A C 1
ATOM 536 O O . ASN A 1 78 ? -1.646 -0.171 6.364 1.00 94.94 78 ASN A O 1
ATOM 540 N N . TYR A 1 79 ? -2.096 0.098 4.195 1.00 93.62 79 TYR A N 1
ATOM 541 C CA . TYR A 1 79 ? -2.867 1.332 4.392 1.00 93.62 79 TYR A CA 1
ATOM 542 C C . TYR A 1 79 ? -4.321 1.071 4.814 1.00 93.62 79 TYR A C 1
ATOM 544 O O . TYR A 1 79 ? -4.973 1.969 5.346 1.00 93.62 79 TYR A O 1
ATOM 552 N N . GLY A 1 80 ? -4.822 -0.156 4.634 1.00 91.81 80 GLY A N 1
ATOM 553 C CA . GLY A 1 80 ? -6.215 -0.525 4.909 1.00 91.81 80 GLY A CA 1
ATOM 554 C C . GLY A 1 80 ? -6.582 -0.625 6.393 1.00 91.81 80 GLY A C 1
ATOM 555 O O . GLY A 1 80 ? -7.749 -0.823 6.713 1.00 91.81 80 GLY A O 1
ATOM 556 N N . VAL A 1 81 ? -5.609 -0.476 7.299 1.00 90.38 81 VAL A N 1
ATOM 557 C CA . VAL A 1 81 ? -5.829 -0.445 8.760 1.00 90.38 81 VAL A CA 1
ATOM 558 C C . VAL A 1 81 ? -6.238 0.931 9.283 1.00 90.38 81 VAL A C 1
ATOM 560 O O . VAL A 1 81 ? -6.607 1.060 10.446 1.00 90.38 81 VAL A O 1
ATOM 563 N N . SER A 1 82 ? -6.119 1.980 8.465 1.00 85.56 82 SER A N 1
ATOM 564 C CA . SER A 1 82 ? -6.453 3.343 8.872 1.00 85.56 82 SER A CA 1
ATOM 565 C C . SER A 1 82 ? -7.937 3.637 8.655 1.00 85.56 82 SER A C 1
ATOM 567 O O . SER A 1 82 ? -8.475 3.338 7.596 1.00 85.56 82 SER A O 1
ATOM 569 N N . ASP A 1 83 ? -8.573 4.356 9.585 1.00 86.69 83 ASP A N 1
ATOM 570 C CA . ASP A 1 83 ? -9.942 4.880 9.413 1.00 86.69 83 ASP A CA 1
ATOM 571 C C . ASP A 1 83 ? -10.041 6.032 8.390 1.00 86.69 83 ASP A C 1
ATOM 573 O O . ASP A 1 83 ? -11.089 6.664 8.226 1.00 86.69 83 ASP A O 1
ATOM 577 N N . LYS A 1 84 ? -8.936 6.372 7.718 1.00 89.69 84 LYS A N 1
ATOM 578 C CA . LYS A 1 84 ? -8.890 7.446 6.727 1.00 89.69 84 LYS A CA 1
ATOM 579 C C . LYS A 1 84 ? -9.365 6.930 5.366 1.00 89.69 84 LYS A C 1
ATOM 581 O O . LYS A 1 84 ? -8.881 5.895 4.914 1.00 89.69 84 LYS A O 1
ATOM 586 N N . PRO A 1 85 ? -10.245 7.665 4.660 1.00 90.38 85 PRO A N 1
ATOM 587 C CA . PRO A 1 85 ? -10.619 7.299 3.301 1.00 90.38 85 PRO A CA 1
ATOM 588 C C . PRO A 1 85 ? -9.403 7.376 2.368 1.00 90.38 85 PRO A C 1
ATOM 590 O O . PRO A 1 85 ? -8.594 8.301 2.461 1.00 90.38 85 PRO A O 1
ATOM 593 N N . ILE A 1 86 ? -9.303 6.418 1.447 1.00 90.94 86 ILE A N 1
ATOM 594 C CA . ILE A 1 86 ? -8.215 6.314 0.469 1.00 90.94 86 ILE A CA 1
ATOM 595 C C . ILE A 1 86 ? -8.764 6.657 -0.920 1.00 90.94 86 ILE A C 1
ATOM 597 O O . ILE A 1 86 ? -9.775 6.100 -1.346 1.00 90.94 86 ILE A O 1
ATOM 601 N N . LEU A 1 87 ? -8.084 7.556 -1.636 1.00 93.00 87 LEU A N 1
ATOM 602 C CA . LEU A 1 87 ? -8.333 7.830 -3.051 1.00 93.00 87 LEU A CA 1
ATOM 603 C C . LEU A 1 87 ? -7.302 7.078 -3.894 1.00 93.00 87 LEU A C 1
ATOM 605 O O . LEU A 1 87 ? -6.107 7.339 -3.786 1.00 93.00 87 LEU A O 1
ATOM 609 N N . LEU A 1 88 ? -7.777 6.186 -4.759 1.00 92.12 88 LEU A N 1
ATOM 610 C CA . LEU A 1 88 ? -6.957 5.528 -5.770 1.00 92.12 88 LEU A CA 1
ATOM 611 C C . LEU A 1 88 ? -7.259 6.161 -7.129 1.00 92.12 88 LEU A C 1
ATOM 613 O O . LEU A 1 88 ? -8.399 6.143 -7.591 1.00 92.12 88 LEU A O 1
ATOM 617 N N . TRP A 1 89 ? -6.237 6.726 -7.765 1.00 94.75 89 TRP A N 1
ATOM 618 C CA . TRP A 1 89 ? -6.317 7.272 -9.115 1.00 94.75 89 TRP A CA 1
ATOM 619 C C . TRP A 1 89 ? -5.124 6.770 -9.917 1.00 94.75 89 TRP A C 1
ATOM 621 O O . TRP A 1 89 ? -3.993 6.797 -9.439 1.00 94.75 89 TRP A O 1
ATOM 631 N N . MET A 1 90 ? -5.390 6.284 -11.125 1.00 93.69 90 MET A N 1
ATOM 632 C CA . MET A 1 90 ? -4.375 5.719 -12.003 1.00 93.69 90 MET A CA 1
ATOM 633 C C . MET A 1 90 ? -4.380 6.486 -13.316 1.00 93.69 90 MET A C 1
ATOM 635 O O . MET A 1 90 ? -5.433 6.746 -13.899 1.00 93.69 90 MET A O 1
ATOM 639 N N . TRP A 1 91 ? -3.187 6.825 -13.781 1.00 95.25 91 TRP A N 1
ATOM 640 C CA . TRP A 1 91 ? -2.953 7.460 -15.064 1.00 95.25 91 TRP A CA 1
ATOM 641 C C . TRP A 1 91 ? -1.634 6.939 -15.619 1.00 95.25 91 TRP A C 1
ATOM 643 O O . TRP A 1 91 ? -0.673 6.761 -14.873 1.00 95.25 91 TRP A O 1
ATOM 653 N N . ALA A 1 92 ? -1.599 6.694 -16.921 1.00 93.88 92 ALA A N 1
ATOM 654 C CA . ALA A 1 92 ? -0.383 6.364 -17.640 1.00 93.88 92 ALA A CA 1
ATOM 655 C C . ALA A 1 92 ? -0.243 7.354 -18.805 1.00 93.88 92 ALA A C 1
ATOM 657 O O . ALA A 1 92 ? -1.212 7.519 -19.557 1.00 93.88 92 ALA A O 1
ATOM 658 N N . PRO A 1 93 ? 0.909 8.035 -18.950 1.00 92.25 93 PRO A N 1
ATOM 659 C CA . PRO A 1 93 ? 1.188 8.821 -20.143 1.00 92.25 93 PRO A CA 1
ATOM 660 C C . PRO A 1 93 ? 1.272 7.913 -21.374 1.00 92.25 93 PRO A C 1
ATOM 662 O O . PRO A 1 93 ? 1.620 6.737 -21.265 1.00 92.25 93 PRO A O 1
ATOM 665 N N .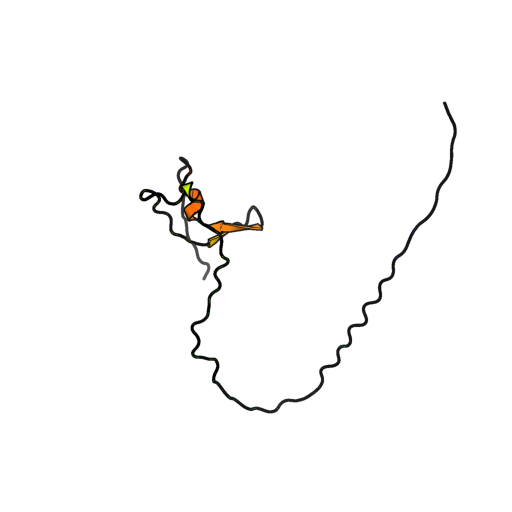 HIS A 1 94 ? 0.930 8.481 -22.529 1.00 80.50 94 HIS A N 1
ATOM 666 C CA . HIS A 1 94 ? 1.075 7.840 -23.836 1.00 80.50 94 HIS A CA 1
ATOM 667 C C . HIS A 1 94 ? 2.533 7.828 -24.294 1.00 80.50 94 HIS A C 1
ATOM 669 O O . HIS A 1 94 ? 3.225 8.843 -24.042 1.00 80.50 94 HIS A O 1
#

Sequence (94 aa):
MNSRGTRFAAATAVAAFALAACGGGESTDASGDAASDLPAVVVADAVSVDPAADLATNLLPDLVVDNLNDDNKVNLRNYGVSDKPILLWMWAPH

Radius of gyration: 27.85 Å; chains: 1; bounding box: 60×58×64 Å

Secondary structure (DSSP, 8-state):
----------------------------------STTS---------PPPGGG--TT------EEEETTTTEEEEGGGGGGSSS----------

Foldseek 3Di:
DDDDDDDDDDDDDDDDDDPPPDDDDDDDDDDDPPPPPDPPPPPPPDDDADPLLPDPPQPADQDWDQDPVVRDIDGRSNVSNDPDDDDDDDDDDD